Protein AF-A0A6V7KQ13-F1 (afdb_monomer_lite)

Radius of gyration: 13.64 Å; chains: 1; bounding box: 33×31×29 Å

InterPro domains:
  IPR003395 RecF/RecN/SMC, N-terminal [PF02463] (15-78)
  IPR027417 P-loop containing nucleoside triphosphate hydrolase [G3DSA:3.40.50.300] (1-78)
  IPR027417 P-loop containing nucleoside triphosphate hydrolase [SSF52540] (8-77)

Foldseek 3Di:
DWDFDDPDVTDTDDLVPDDPQRNLLVVLVVVVVVCVVPNDQEDEEEQSCVRPDPVVVVVSVVVCVVCCVPHHYHYDHD

Secondary structure (DSSP, 8-state):
-EE--SSTTPPPEEGGGS-HHHHHHHHHHHHHHHHHHS--SEEEEESTTTT--HHHHHHHHHHHHHHTTTSEEEEE--

Sequence (78 aa):
IRVSFTGQKAEMREMNQLSGGQKSLVALALIFAIQKCDPAPFYLFDEIDQALDAQHRKAVADMIHELSGEAQFITTTF

pLDDT: mean 90.03, std 7.1, range [57.09, 95.75]

Organism: NCBI:txid1563983

Structure (mmCIF, N/CA/C/O backbone):
data_AF-A0A6V7KQ13-F1
#
_entry.id   AF-A0A6V7KQ13-F1
#
loop_
_atom_site.group_PDB
_atom_site.id
_atom_site.type_symbol
_atom_site.label_atom_id
_atom_site.label_alt_id
_atom_site.label_comp_id
_atom_site.label_asym_id
_atom_site.label_entity_id
_atom_site.label_seq_id
_atom_site.pdbx_PDB_ins_code
_atom_site.Cartn_x
_atom_site.Cartn_y
_atom_site.Cartn_z
_atom_site.occupancy
_atom_site.B_iso_or_equiv
_atom_site.auth_seq_id
_atom_site.auth_comp_id
_atom_site.auth_asym_id
_atom_site.auth_atom_id
_atom_site.pdbx_PDB_model_num
ATOM 1 N N . ILE A 1 1 ? -22.178 -5.433 -2.133 1.00 79.19 1 ILE A N 1
ATOM 2 C CA . ILE A 1 1 ? -20.933 -6.195 -1.855 1.00 79.19 1 ILE A CA 1
ATOM 3 C C . ILE A 1 1 ? -20.866 -6.334 -0.352 1.00 79.19 1 ILE A C 1
ATOM 5 O O . ILE A 1 1 ? -20.939 -5.313 0.326 1.00 79.19 1 ILE A O 1
ATOM 9 N N . ARG A 1 2 ? -20.786 -7.571 0.146 1.00 87.00 2 ARG A N 1
ATOM 10 C CA . ARG A 1 2 ? -20.701 -7.848 1.580 1.00 87.00 2 ARG A CA 1
ATOM 11 C C . ARG A 1 2 ? -19.272 -8.206 1.949 1.00 87.00 2 ARG A C 1
ATOM 13 O O . ARG A 1 2 ? -18.651 -8.994 1.242 1.00 87.00 2 ARG A O 1
ATOM 20 N N . VAL A 1 3 ? -18.779 -7.635 3.039 1.00 89.19 3 VAL A N 1
ATOM 21 C CA . VAL A 1 3 ? -17.401 -7.801 3.509 1.00 89.19 3 VAL A CA 1
ATOM 22 C C . VAL A 1 3 ? -17.415 -8.168 4.988 1.00 89.19 3 VAL A C 1
ATOM 24 O O . VAL A 1 3 ? -18.278 -7.716 5.741 1.00 89.19 3 VAL A O 1
ATOM 27 N N . SER A 1 4 ? -16.442 -8.977 5.398 1.00 88.94 4 SER A N 1
ATOM 28 C CA . SER A 1 4 ? -16.176 -9.308 6.793 1.00 88.94 4 SER A CA 1
ATOM 29 C C . SER A 1 4 ? -14.701 -9.071 7.115 1.00 88.94 4 SER A C 1
ATOM 31 O O . SER A 1 4 ? -13.836 -9.518 6.367 1.00 88.94 4 SER A O 1
ATOM 33 N N . PHE A 1 5 ? -14.420 -8.387 8.229 1.00 81.69 5 PHE A N 1
ATOM 34 C CA . PHE A 1 5 ? -13.057 -8.066 8.690 1.00 81.69 5 PHE A CA 1
ATOM 35 C C . PHE A 1 5 ? -12.620 -8.876 9.915 1.00 81.69 5 PHE A C 1
ATOM 37 O O . PHE A 1 5 ? -11.434 -8.943 10.223 1.00 81.69 5 PHE A O 1
ATOM 44 N N . THR A 1 6 ? -13.563 -9.487 10.630 1.00 76.94 6 THR A N 1
ATOM 45 C CA . THR A 1 6 ? -13.279 -10.400 11.740 1.00 76.94 6 THR A CA 1
ATOM 46 C C . THR A 1 6 ? -13.428 -11.845 11.234 1.00 76.94 6 THR A C 1
ATOM 48 O O . THR A 1 6 ? -14.110 -12.093 10.242 1.00 76.94 6 THR A O 1
ATOM 51 N N . GLY A 1 7 ? -12.699 -12.806 11.813 1.00 68.00 7 GLY A N 1
ATOM 52 C CA . GLY A 1 7 ? -12.649 -14.197 11.325 1.00 68.00 7 GLY A CA 1
ATOM 53 C C . GLY A 1 7 ? -13.997 -14.943 11.345 1.00 68.00 7 GLY A C 1
ATOM 54 O O . GLY A 1 7 ? -15.016 -14.376 11.711 1.00 68.00 7 GLY A O 1
ATOM 55 N N . GLN A 1 8 ? -13.977 -16.239 10.994 1.00 57.09 8 GLN A N 1
ATOM 56 C CA . GLN A 1 8 ? -15.068 -17.165 10.582 1.00 57.09 8 GLN A CA 1
ATOM 57 C C . GLN A 1 8 ? -16.491 -17.080 11.216 1.00 57.09 8 GLN A C 1
ATOM 59 O O . GLN A 1 8 ? -17.400 -17.729 10.706 1.00 57.09 8 GLN A O 1
ATOM 64 N N . LYS A 1 9 ? -16.740 -16.297 12.273 1.00 61.84 9 LYS A N 1
ATOM 65 C CA . LYS A 1 9 ? -18.069 -16.012 12.864 1.00 61.84 9 LYS A CA 1
ATOM 66 C C . LYS A 1 9 ? -18.465 -14.531 12.804 1.00 61.84 9 LYS A C 1
ATOM 68 O O . LYS A 1 9 ? -19.184 -14.026 13.664 1.00 61.84 9 LYS A O 1
ATOM 73 N N . ALA A 1 10 ? -17.960 -13.819 11.816 1.00 68.19 10 ALA A N 1
ATOM 74 C CA . ALA A 1 10 ? -18.130 -12.387 11.729 1.00 68.19 10 ALA A CA 1
ATOM 75 C C . ALA A 1 10 ? -19.365 -11.966 10.940 1.00 68.19 10 ALA A C 1
ATOM 77 O O . ALA A 1 10 ? -19.769 -12.579 9.951 1.00 68.19 10 ALA A O 1
ATOM 78 N N . GLU A 1 11 ? -19.960 -10.884 11.425 1.00 80.44 11 GLU A N 1
ATOM 79 C CA . GLU A 1 11 ? -21.098 -10.219 10.822 1.00 80.44 11 GLU A CA 1
ATOM 80 C C . GLU A 1 11 ? -20.722 -9.692 9.430 1.00 80.44 11 GLU A C 1
ATOM 82 O O . GLU A 1 11 ? -19.822 -8.863 9.281 1.00 80.44 11 GLU A O 1
ATOM 87 N N . MET A 1 12 ? -21.432 -10.170 8.409 1.00 87.94 12 MET A N 1
ATOM 88 C CA . MET A 1 12 ? -21.300 -9.665 7.046 1.00 87.94 12 MET A CA 1
ATOM 89 C C . MET A 1 12 ? -21.892 -8.261 6.969 1.00 87.94 12 MET A C 1
ATOM 91 O O . MET A 1 12 ? -23.073 -8.072 7.258 1.00 87.94 12 MET A O 1
ATOM 95 N N . ARG A 1 13 ? -21.087 -7.291 6.535 1.00 88.94 13 ARG A N 1
ATOM 96 C CA . ARG A 1 13 ? -21.499 -5.888 6.414 1.00 88.94 13 ARG A CA 1
ATOM 97 C C . ARG A 1 13 ? -21.571 -5.464 4.959 1.00 88.94 13 ARG A C 1
ATOM 99 O O . ARG A 1 13 ? -20.708 -5.820 4.159 1.00 88.94 13 ARG A O 1
ATOM 106 N N . GLU A 1 14 ? -22.596 -4.699 4.614 1.00 92.69 14 GLU A N 1
ATOM 107 C CA . GLU A 1 14 ? -22.687 -4.013 3.328 1.00 92.69 14 GLU A CA 1
ATOM 108 C C . GLU A 1 14 ? -21.674 -2.860 3.262 1.00 92.69 14 GLU A C 1
ATOM 110 O O . GLU A 1 14 ? -21.299 -2.271 4.276 1.00 92.69 14 GLU A O 1
ATOM 115 N N . MET A 1 15 ? -21.251 -2.499 2.048 1.00 91.56 15 MET A N 1
ATOM 116 C CA . MET A 1 15 ? -20.225 -1.470 1.820 1.00 91.56 15 MET A CA 1
ATOM 117 C C . MET A 1 15 ? -20.540 -0.131 2.508 1.00 91.56 15 MET A C 1
ATOM 119 O O . MET A 1 15 ? -19.639 0.541 3.000 1.00 91.56 15 MET A O 1
ATOM 123 N N . ASN A 1 16 ? -21.813 0.270 2.578 1.00 92.25 16 ASN A N 1
ATOM 124 C CA . ASN A 1 16 ? -22.230 1.520 3.221 1.00 92.25 16 ASN A CA 1
ATOM 125 C C . ASN A 1 16 ? -22.036 1.520 4.751 1.00 92.25 16 ASN A C 1
ATOM 127 O O . ASN A 1 16 ? -21.867 2.597 5.317 1.00 92.25 16 ASN A O 1
ATOM 131 N N . GLN A 1 17 ? -21.997 0.348 5.392 1.00 90.94 17 GLN A N 1
ATOM 132 C CA . GLN A 1 17 ? -21.820 0.170 6.839 1.00 90.94 17 GLN A CA 1
ATOM 133 C C . GLN A 1 17 ? -20.345 0.190 7.278 1.00 90.94 17 GLN A C 1
ATOM 135 O O . GLN A 1 17 ? -20.057 0.149 8.473 1.00 90.94 17 GLN A O 1
ATOM 140 N N . LEU A 1 18 ? -19.407 0.221 6.329 1.00 90.62 18 LEU A N 1
ATOM 141 C CA . LEU A 1 18 ? -17.971 0.227 6.601 1.00 90.62 18 LEU A CA 1
ATOM 142 C C . LEU A 1 18 ? -17.447 1.637 6.913 1.00 90.62 18 LEU A C 1
ATOM 144 O O . LEU A 1 18 ? -17.925 2.633 6.352 1.00 90.62 18 LEU A O 1
ATOM 148 N N . SER A 1 19 ? -16.419 1.714 7.764 1.00 90.94 19 SER A N 1
ATOM 149 C CA . SER A 1 19 ? -15.676 2.958 8.009 1.00 90.94 19 SER A CA 1
ATOM 150 C C . SER A 1 19 ? -14.912 3.415 6.757 1.00 90.94 19 SER A C 1
ATOM 152 O O . SER A 1 19 ? -14.720 2.641 5.818 1.00 90.94 19 SER A O 1
ATOM 154 N N . GLY A 1 20 ? -14.449 4.671 6.738 1.00 90.75 20 GLY A N 1
ATOM 155 C CA . GLY A 1 20 ? -13.619 5.192 5.642 1.00 90.75 20 GLY A CA 1
ATOM 156 C C . GLY A 1 20 ? -12.389 4.317 5.379 1.00 90.75 20 GLY A C 1
ATOM 157 O O . GLY A 1 20 ? -12.223 3.825 4.268 1.00 90.75 20 GLY A O 1
ATOM 158 N N . GLY A 1 21 ? -11.609 4.013 6.421 1.00 90.44 21 GLY A N 1
ATOM 159 C CA . GLY A 1 21 ? -10.434 3.141 6.306 1.00 90.44 21 GLY A CA 1
ATOM 160 C C . GLY A 1 21 ? -10.757 1.720 5.841 1.00 90.44 21 GLY A C 1
ATOM 161 O O . GLY A 1 21 ? -10.036 1.164 5.018 1.00 90.44 21 GLY A O 1
ATOM 162 N N . GLN A 1 22 ? -11.881 1.143 6.283 1.00 91.31 22 GLN A N 1
ATOM 163 C CA . GLN A 1 22 ? -12.328 -0.174 5.810 1.00 91.31 22 GLN A CA 1
ATOM 164 C C . GLN A 1 22 ? -12.690 -0.163 4.322 1.00 91.31 22 GLN A C 1
ATOM 166 O O . GLN A 1 22 ? -12.335 -1.089 3.596 1.00 91.31 22 GLN A O 1
ATOM 171 N N . LYS A 1 23 ? -13.370 0.887 3.848 1.00 92.38 23 LYS A N 1
ATOM 172 C CA . LYS A 1 23 ? -13.672 1.055 2.420 1.00 92.38 23 LYS A CA 1
ATOM 173 C C . LYS A 1 23 ? -12.388 1.196 1.604 1.00 92.38 23 LYS A C 1
ATOM 175 O O . LYS A 1 23 ? -12.268 0.529 0.578 1.00 92.38 23 LYS A O 1
ATOM 180 N N . SER A 1 24 ? -11.429 1.994 2.079 1.00 92.81 24 SER A N 1
ATOM 181 C CA . SER A 1 24 ? -10.126 2.164 1.428 1.00 92.81 24 SER A CA 1
ATOM 182 C C . SER A 1 24 ? -9.347 0.853 1.354 1.00 92.81 24 SER A C 1
ATOM 184 O O . SER A 1 24 ? -8.830 0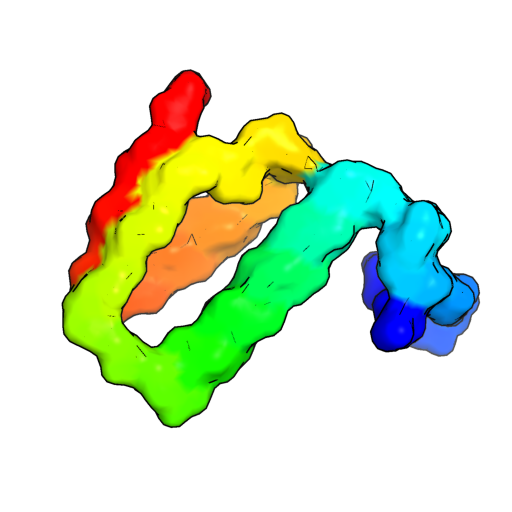.519 0.294 1.00 92.81 24 SER A O 1
ATOM 186 N N . LEU A 1 25 ? -9.336 0.051 2.422 1.00 91.81 25 LEU A N 1
ATOM 187 C CA . LEU A 1 25 ? -8.708 -1.275 2.414 1.00 91.81 25 LEU A CA 1
ATOM 188 C C . LEU A 1 25 ? -9.341 -2.229 1.402 1.00 91.81 25 LEU A C 1
ATOM 190 O O . LEU A 1 25 ? -8.622 -2.932 0.701 1.00 91.81 25 LEU A O 1
ATOM 194 N N . VAL A 1 26 ? -10.672 -2.253 1.304 1.00 93.25 26 VAL A N 1
ATOM 195 C CA . VAL A 1 26 ? -11.374 -3.092 0.319 1.00 93.25 26 VAL A CA 1
ATOM 196 C C . VAL A 1 26 ? -11.040 -2.651 -1.103 1.00 93.25 26 VAL A C 1
ATOM 198 O O . VAL A 1 26 ? -10.787 -3.497 -1.959 1.00 93.25 26 VAL A O 1
ATOM 201 N N . ALA A 1 27 ? -11.004 -1.340 -1.354 1.00 92.88 27 ALA A N 1
ATOM 202 C CA . ALA A 1 27 ? -10.620 -0.796 -2.652 1.00 92.88 27 ALA A CA 1
ATOM 203 C C . ALA A 1 27 ? -9.167 -1.149 -3.005 1.00 92.88 27 ALA A C 1
ATOM 205 O O . ALA A 1 27 ? -8.916 -1.657 -4.094 1.00 92.88 27 ALA A O 1
ATOM 206 N N . LEU A 1 28 ? -8.229 -0.962 -2.073 1.00 93.38 28 LEU A N 1
ATOM 207 C CA . LEU A 1 28 ? -6.821 -1.316 -2.261 1.00 93.38 28 LEU A CA 1
ATOM 208 C C . LEU A 1 28 ? -6.640 -2.816 -2.499 1.00 93.38 28 LEU A C 1
ATOM 210 O O . LEU A 1 28 ? -5.940 -3.199 -3.429 1.00 93.38 28 LEU A O 1
ATOM 214 N N . ALA A 1 29 ? -7.314 -3.672 -1.727 1.00 92.12 29 ALA A N 1
ATOM 215 C CA . ALA A 1 29 ? -7.273 -5.118 -1.929 1.00 92.12 29 ALA A CA 1
ATOM 216 C C . ALA A 1 29 ? -7.753 -5.515 -3.333 1.00 92.12 29 ALA A C 1
ATOM 218 O O . ALA A 1 29 ? -7.150 -6.378 -3.970 1.00 92.12 29 ALA A O 1
ATOM 219 N N . LEU A 1 30 ? -8.806 -4.862 -3.835 1.00 93.75 30 LEU A N 1
ATOM 220 C CA . LEU A 1 30 ? -9.295 -5.081 -5.192 1.00 93.75 30 LEU A CA 1
ATOM 221 C C . LEU A 1 30 ? -8.290 -4.601 -6.248 1.00 93.75 30 LEU A C 1
ATOM 223 O O . LEU A 1 30 ? -8.037 -5.329 -7.204 1.00 93.75 30 LEU A O 1
ATOM 227 N N . ILE A 1 31 ? -7.698 -3.416 -6.069 1.00 92.62 31 ILE A N 1
ATOM 228 C CA . ILE A 1 31 ? -6.662 -2.894 -6.969 1.00 92.62 31 ILE A CA 1
ATOM 229 C C . ILE A 1 31 ? -5.496 -3.882 -7.032 1.00 92.62 31 ILE A C 1
ATOM 231 O O . ILE A 1 31 ? -5.171 -4.351 -8.116 1.00 92.62 31 ILE A O 1
ATOM 235 N N . PHE A 1 32 ? -4.935 -4.290 -5.891 1.00 91.62 32 PHE A N 1
ATOM 236 C CA . PHE A 1 32 ? -3.832 -5.253 -5.850 1.00 91.62 32 PHE A CA 1
ATOM 237 C C . PHE A 1 32 ? -4.195 -6.606 -6.478 1.00 91.62 32 PHE A C 1
ATOM 239 O O . PHE A 1 32 ? -3.357 -7.220 -7.136 1.00 91.62 32 PHE A O 1
ATOM 246 N N . ALA A 1 33 ? -5.437 -7.075 -6.325 1.00 93.00 33 ALA A N 1
ATOM 247 C CA . ALA A 1 33 ? -5.894 -8.300 -6.978 1.00 93.00 33 ALA A CA 1
ATOM 248 C C . ALA A 1 33 ? -5.918 -8.174 -8.511 1.00 93.00 33 ALA A C 1
ATOM 250 O O . ALA A 1 33 ? -5.528 -9.113 -9.202 1.00 93.00 33 ALA A O 1
ATOM 251 N N . ILE A 1 34 ? -6.333 -7.017 -9.039 1.00 92.69 34 ILE A N 1
ATOM 252 C CA . ILE A 1 34 ? -6.288 -6.731 -10.480 1.00 92.69 34 ILE A CA 1
ATOM 253 C C . ILE A 1 34 ? -4.834 -6.687 -10.956 1.00 92.69 34 ILE A C 1
ATOM 255 O O . ILE A 1 34 ? -4.503 -7.377 -11.913 1.00 92.69 34 ILE A O 1
ATOM 259 N N . GLN A 1 35 ? -3.960 -5.971 -10.244 1.00 91.06 35 GLN A N 1
ATOM 260 C CA . GLN A 1 35 ? -2.534 -5.854 -10.582 1.00 91.06 35 GLN A CA 1
ATOM 261 C C . GLN A 1 35 ? -1.823 -7.211 -10.646 1.00 91.06 35 GLN A C 1
ATOM 263 O O . GLN A 1 35 ? -0.989 -7.426 -11.516 1.00 91.06 35 GLN A O 1
ATOM 268 N N . LYS A 1 36 ? -2.164 -8.139 -9.740 1.00 88.12 36 LYS A N 1
ATOM 269 C CA . LYS A 1 36 ? -1.611 -9.504 -9.735 1.00 88.12 36 LYS A CA 1
ATOM 270 C C . LYS A 1 36 ? -2.133 -10.382 -10.875 1.00 88.12 36 LYS A C 1
ATOM 272 O O . LYS A 1 36 ? -1.497 -11.376 -11.206 1.00 88.12 36 LYS A O 1
ATOM 277 N N . CYS A 1 37 ? -3.305 -10.069 -11.423 1.00 92.56 37 CYS A N 1
ATOM 278 C CA . CYS A 1 37 ? -3.911 -10.821 -12.521 1.00 92.56 37 CYS A CA 1
ATOM 279 C C . CYS A 1 37 ? -3.438 -10.304 -13.888 1.00 92.56 37 CYS A C 1
ATOM 281 O O . CYS A 1 37 ? -3.127 -11.098 -14.772 1.00 92.56 37 CYS A O 1
ATOM 283 N N . ASP A 1 38 ? -3.378 -8.981 -14.039 1.00 90.88 38 ASP A N 1
ATOM 284 C CA . ASP A 1 38 ? -2.985 -8.283 -15.263 1.00 90.88 38 ASP A CA 1
ATOM 285 C C . ASP A 1 38 ? -2.089 -7.081 -14.900 1.00 90.88 38 ASP A C 1
ATOM 287 O O . ASP A 1 38 ? -2.594 -5.990 -14.606 1.00 90.88 38 ASP A O 1
ATOM 291 N N . PRO A 1 39 ? -0.761 -7.284 -14.813 1.00 90.75 39 PRO A N 1
ATOM 292 C CA . PRO A 1 39 ? 0.157 -6.252 -14.355 1.00 90.75 39 PRO A CA 1
ATOM 293 C C . PRO A 1 39 ? 0.367 -5.158 -15.410 1.00 90.75 39 PRO A C 1
ATOM 295 O O . PRO A 1 39 ? 0.775 -5.410 -16.542 1.00 90.75 39 PRO A O 1
ATOM 298 N N . ALA A 1 40 ? 0.157 -3.907 -15.005 1.00 92.75 40 ALA A N 1
ATOM 299 C CA . ALA A 1 40 ? 0.517 -2.719 -15.767 1.00 92.75 40 ALA A CA 1
ATOM 300 C C . ALA A 1 40 ? 2.008 -2.357 -15.581 1.00 92.75 40 ALA A C 1
ATOM 302 O O . ALA A 1 40 ? 2.592 -2.654 -14.537 1.00 92.75 40 ALA A O 1
ATOM 303 N N . PRO A 1 41 ? 2.626 -1.646 -16.546 1.00 91.94 41 PRO A N 1
ATOM 304 C CA . PRO A 1 41 ? 4.032 -1.238 -16.454 1.00 91.94 41 PRO A CA 1
ATOM 305 C C . PRO A 1 41 ? 4.316 -0.255 -15.307 1.00 91.94 41 PRO A C 1
ATOM 307 O O . PRO A 1 41 ? 5.446 -0.193 -14.820 1.00 91.94 41 PRO A O 1
ATOM 310 N N . PHE A 1 42 ? 3.316 0.521 -14.874 1.00 95.06 42 PHE A N 1
ATOM 311 C CA . PHE A 1 42 ? 3.447 1.424 -13.736 1.00 95.06 42 PHE A CA 1
ATOM 312 C C . PHE A 1 42 ? 2.114 1.689 -13.029 1.00 95.06 42 PHE A C 1
ATOM 314 O O . PHE A 1 42 ? 1.040 1.565 -13.622 1.00 95.06 42 PHE A O 1
ATOM 321 N N . TYR A 1 43 ? 2.207 2.133 -11.776 1.00 95.06 43 TYR A N 1
ATOM 322 C CA . TYR A 1 43 ? 1.089 2.534 -10.929 1.00 95.06 43 TYR A CA 1
ATOM 323 C C . TYR A 1 43 ? 1.379 3.861 -10.230 1.00 95.06 43 TYR A C 1
ATOM 325 O O . TYR A 1 43 ? 2.485 4.089 -9.738 1.00 95.06 43 TYR A O 1
ATOM 333 N N . LEU A 1 44 ? 0.362 4.723 -1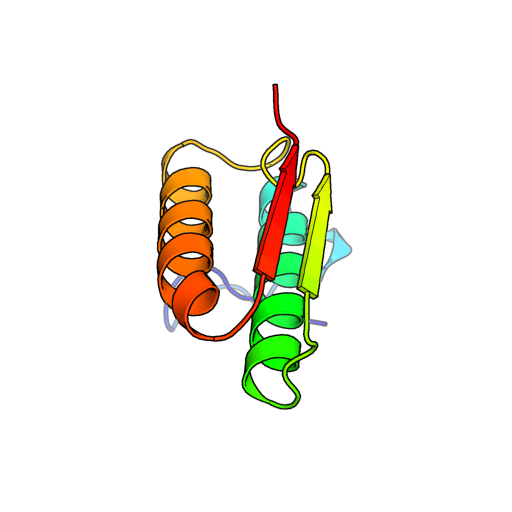0.174 1.00 95.44 44 LEU A N 1
ATOM 334 C CA . LEU A 1 44 ? 0.395 6.009 -9.485 1.00 95.44 44 LEU A CA 1
ATOM 335 C C . LEU A 1 44 ? -0.636 6.002 -8.354 1.00 95.44 44 LEU A C 1
ATOM 337 O O . LEU A 1 44 ? -1.826 5.809 -8.609 1.00 95.44 44 LEU A O 1
ATOM 341 N N . PHE A 1 45 ? -0.180 6.230 -7.127 1.00 94.75 45 PHE A N 1
ATOM 342 C CA . PHE A 1 45 ? -1.025 6.338 -5.944 1.00 94.75 45 PHE A CA 1
ATOM 343 C C . PHE A 1 45 ? -0.896 7.717 -5.309 1.00 94.75 45 PHE A C 1
ATOM 345 O O . PHE A 1 45 ? 0.211 8.191 -5.076 1.00 94.75 45 PHE A O 1
ATOM 352 N N . ASP A 1 46 ? -2.034 8.335 -5.011 1.00 94.44 46 ASP A N 1
ATOM 353 C CA . ASP A 1 46 ? -2.106 9.655 -4.395 1.00 94.44 46 ASP A CA 1
ATOM 354 C C . ASP A 1 46 ? -2.917 9.577 -3.102 1.00 94.44 46 ASP A C 1
ATOM 356 O O . ASP A 1 46 ? -4.078 9.166 -3.128 1.00 94.44 46 ASP A O 1
ATOM 360 N N . GLU A 1 47 ? -2.270 9.874 -1.972 1.00 93.88 47 GLU A N 1
ATOM 361 C CA . GLU A 1 47 ? -2.866 9.939 -0.627 1.00 93.88 47 GLU A CA 1
ATOM 362 C C . GLU A 1 47 ? -3.664 8.685 -0.214 1.00 93.88 47 GLU A C 1
ATOM 364 O O . GLU A 1 47 ? -4.591 8.729 0.601 1.00 93.88 47 GLU A O 1
ATOM 369 N N . ILE A 1 48 ? -3.292 7.516 -0.746 1.00 91.38 48 ILE A N 1
ATOM 370 C CA . ILE A 1 48 ? -4.027 6.261 -0.517 1.00 91.38 48 ILE A CA 1
ATOM 371 C C . ILE A 1 48 ? -4.020 5.807 0.950 1.00 91.38 48 ILE A C 1
ATOM 373 O O . ILE A 1 48 ? -4.819 4.956 1.348 1.00 91.38 48 ILE A O 1
ATOM 377 N N . ASP A 1 49 ? -3.128 6.369 1.764 1.00 90.50 49 ASP A N 1
ATOM 378 C CA . ASP A 1 49 ? -2.969 6.065 3.177 1.00 90.50 49 ASP A CA 1
ATOM 379 C C . ASP A 1 49 ? -3.695 7.033 4.121 1.00 90.50 49 ASP A C 1
ATOM 381 O O . ASP A 1 49 ? -3.729 6.777 5.328 1.00 90.50 49 ASP A O 1
ATOM 385 N N . GLN A 1 50 ? -4.341 8.084 3.600 1.00 90.50 50 GLN A N 1
ATOM 386 C CA . GLN A 1 50 ? -5.023 9.114 4.396 1.00 90.50 50 GLN A CA 1
ATOM 387 C C . GLN A 1 50 ? -6.077 8.528 5.349 1.00 90.50 50 GLN A C 1
ATOM 389 O O . GLN A 1 50 ? -6.245 8.987 6.480 1.00 90.50 50 GLN A O 1
ATOM 394 N N . ALA A 1 51 ? -6.795 7.496 4.900 1.00 89.62 51 ALA A N 1
ATOM 395 C CA . ALA A 1 51 ? -7.843 6.837 5.678 1.00 89.62 51 ALA A CA 1
ATOM 396 C C . ALA A 1 51 ? -7.340 5.625 6.487 1.00 89.62 51 ALA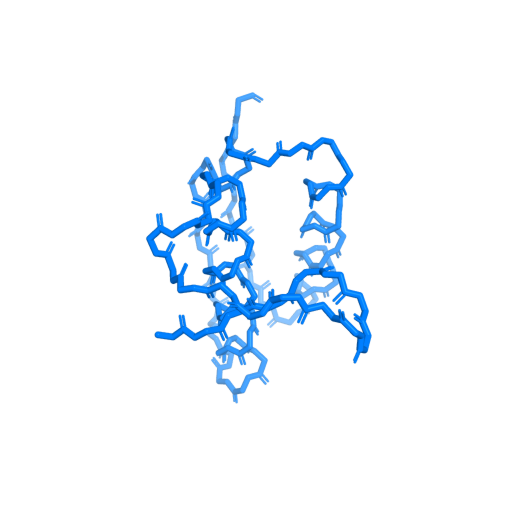 A C 1
ATOM 398 O O . ALA A 1 51 ? -8.145 4.965 7.149 1.00 89.62 51 ALA A O 1
ATOM 399 N N . LEU A 1 52 ? -6.045 5.297 6.413 1.00 91.44 52 LEU A N 1
ATOM 400 C CA . LEU A 1 52 ? -5.459 4.108 7.029 1.00 91.44 52 LEU A CA 1
ATOM 401 C C . LEU A 1 52 ? -4.768 4.439 8.356 1.00 91.44 52 LEU A C 1
ATOM 403 O O . LEU A 1 52 ? -4.033 5.424 8.482 1.00 91.44 52 LEU A O 1
ATOM 407 N N . ASP A 1 53 ? -4.956 3.558 9.339 1.00 91.62 53 ASP A N 1
ATOM 408 C CA . ASP A 1 53 ? -4.147 3.565 10.558 1.00 91.62 53 ASP A CA 1
ATOM 409 C C . ASP A 1 53 ? -2.708 3.080 10.287 1.00 91.62 53 ASP A C 1
ATOM 411 O O . ASP A 1 53 ? -2.377 2.594 9.204 1.00 91.62 53 ASP A O 1
ATOM 415 N N . ALA A 1 54 ? -1.834 3.209 11.287 1.00 92.38 54 ALA A N 1
ATOM 416 C CA . ALA A 1 54 ? -0.417 2.872 11.152 1.00 92.38 54 ALA A CA 1
ATOM 417 C C . ALA A 1 54 ? -0.165 1.395 10.791 1.00 92.38 54 ALA A C 1
ATOM 419 O O . ALA A 1 54 ? 0.782 1.095 10.062 1.00 92.38 54 ALA A O 1
ATOM 420 N N . GLN A 1 55 ? -1.000 0.473 11.278 1.00 92.44 55 GLN A N 1
ATOM 421 C CA . GLN A 1 55 ? -0.838 -0.955 11.013 1.00 92.44 55 GLN A CA 1
ATOM 422 C C . GLN A 1 55 ? -1.172 -1.274 9.554 1.00 92.44 55 GLN A C 1
ATOM 424 O O . GLN A 1 55 ? -0.394 -1.934 8.866 1.00 92.44 55 GLN A O 1
ATOM 429 N N . HIS A 1 56 ? -2.309 -0.778 9.072 1.00 90.94 56 HIS A N 1
ATOM 430 C CA . HIS A 1 56 ? -2.754 -0.993 7.701 1.00 90.94 56 HIS A CA 1
ATOM 431 C C . HIS A 1 56 ? -1.878 -0.251 6.692 1.00 90.94 56 HIS A C 1
ATOM 433 O O . HIS A 1 56 ? -1.555 -0.805 5.644 1.00 90.94 56 HIS A O 1
ATOM 439 N N . ARG A 1 57 ? -1.424 0.961 7.027 1.00 93.06 57 ARG A N 1
ATOM 440 C CA . ARG A 1 57 ? -0.474 1.721 6.206 1.00 93.06 57 ARG A CA 1
ATOM 441 C C . ARG A 1 57 ? 0.833 0.965 6.009 1.00 93.06 57 ARG A C 1
ATOM 443 O O . ARG A 1 57 ? 1.306 0.865 4.882 1.00 93.06 57 ARG A O 1
ATOM 450 N N . LYS A 1 58 ? 1.379 0.378 7.080 1.00 94.50 58 LYS A N 1
ATOM 451 C CA . LYS A 1 58 ? 2.575 -0.464 6.984 1.00 94.50 58 LYS A CA 1
ATOM 452 C C . LYS A 1 58 ? 2.340 -1.678 6.084 1.00 94.50 58 LYS A C 1
ATOM 454 O O . LYS A 1 58 ? 3.138 -1.917 5.191 1.00 94.50 58 LYS A O 1
ATOM 459 N N . ALA A 1 59 ? 1.223 -2.385 6.259 1.00 93.12 59 ALA A N 1
ATOM 460 C CA . ALA A 1 59 ? 0.897 -3.540 5.423 1.00 93.12 59 ALA A CA 1
ATOM 461 C C . ALA A 1 59 ? 0.778 -3.180 3.928 1.00 93.12 59 ALA A C 1
ATOM 463 O O . ALA A 1 59 ? 1.250 -3.924 3.072 1.00 93.12 59 ALA A O 1
ATOM 464 N N . VAL A 1 60 ? 0.176 -2.029 3.605 1.00 93.44 60 VAL A N 1
ATOM 465 C CA . VAL A 1 60 ? 0.088 -1.527 2.224 1.00 93.44 60 VAL A CA 1
ATOM 466 C C . VAL A 1 60 ? 1.469 -1.160 1.680 1.00 93.44 60 VAL A C 1
ATOM 468 O O . VAL A 1 60 ? 1.786 -1.532 0.553 1.00 93.44 60 VAL A O 1
ATOM 471 N N . ALA A 1 61 ? 2.304 -0.484 2.472 1.00 94.00 61 ALA A N 1
ATOM 472 C CA . ALA A 1 61 ? 3.667 -0.134 2.079 1.00 94.00 61 ALA A CA 1
ATOM 473 C C . ALA A 1 61 ? 4.532 -1.377 1.815 1.00 94.00 61 ALA A C 1
ATOM 475 O O . ALA A 1 61 ? 5.233 -1.423 0.806 1.00 94.00 61 ALA A O 1
ATOM 476 N N . ASP A 1 62 ? 4.433 -2.398 2.670 1.00 94.94 62 ASP A N 1
ATOM 477 C CA . ASP A 1 62 ? 5.149 -3.665 2.506 1.00 94.94 62 ASP A CA 1
ATOM 478 C C . ASP A 1 62 ? 4.726 -4.368 1.198 1.00 94.94 62 ASP A C 1
ATOM 480 O O . ASP A 1 62 ? 5.582 -4.830 0.444 1.00 94.94 62 ASP A O 1
ATOM 484 N N . MET A 1 63 ? 3.427 -4.370 0.863 1.00 93.06 63 MET A N 1
ATOM 485 C CA . MET A 1 63 ? 2.948 -4.925 -0.413 1.00 93.06 63 MET A CA 1
ATOM 486 C C . MET A 1 63 ? 3.405 -4.122 -1.633 1.00 93.06 63 MET A C 1
ATOM 488 O O . MET A 1 63 ? 3.782 -4.713 -2.641 1.00 93.06 63 MET A O 1
ATOM 492 N N . ILE A 1 64 ? 3.380 -2.787 -1.567 1.0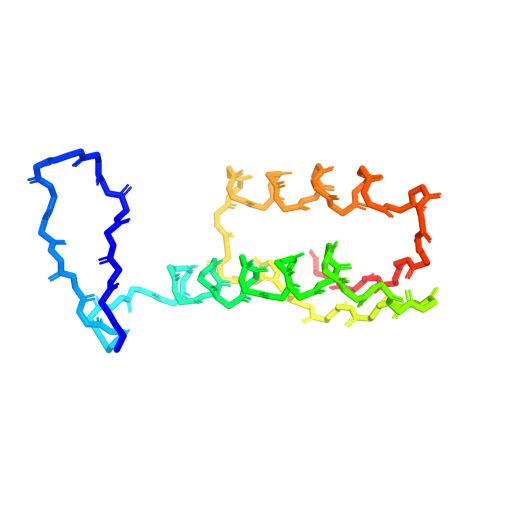0 93.44 64 ILE A N 1
ATOM 493 C CA . ILE A 1 64 ? 3.901 -1.940 -2.652 1.00 93.44 64 ILE A CA 1
ATOM 494 C C . ILE A 1 64 ? 5.392 -2.221 -2.861 1.00 93.44 64 ILE A C 1
ATOM 496 O O . ILE A 1 64 ? 5.837 -2.336 -3.999 1.00 93.44 64 ILE A O 1
ATOM 500 N N . HIS A 1 65 ? 6.160 -2.373 -1.778 1.00 94.44 65 HIS A N 1
ATOM 501 C CA . HIS A 1 65 ? 7.581 -2.688 -1.859 1.00 94.44 65 HIS A CA 1
ATOM 502 C C . HIS A 1 65 ? 7.835 -4.044 -2.529 1.00 94.44 65 HIS A C 1
ATOM 504 O O . HIS A 1 65 ? 8.672 -4.125 -3.425 1.00 94.44 65 HIS A O 1
ATOM 510 N N . GLU A 1 66 ? 7.078 -5.080 -2.164 1.00 92.94 66 GLU A N 1
ATOM 511 C CA . GLU A 1 66 ? 7.153 -6.397 -2.807 1.00 92.94 66 GLU A CA 1
ATOM 512 C C . GLU A 1 66 ? 6.824 -6.319 -4.308 1.00 92.94 66 GLU A C 1
ATOM 514 O O . GLU A 1 66 ? 7.608 -6.769 -5.144 1.00 92.94 66 GLU A O 1
ATOM 519 N N . LEU A 1 67 ? 5.707 -5.677 -4.666 1.00 90.88 67 LEU A N 1
ATOM 520 C CA . LEU A 1 67 ? 5.252 -5.557 -6.057 1.00 90.88 67 LEU A CA 1
ATOM 521 C C . LEU A 1 67 ? 6.141 -4.638 -6.908 1.00 90.88 67 LEU A C 1
ATOM 523 O O . LEU A 1 67 ? 6.138 -4.743 -8.136 1.00 90.88 67 LEU A O 1
ATOM 527 N N . SER A 1 68 ? 6.932 -3.760 -6.285 1.00 92.50 68 SER A N 1
ATOM 528 C CA . SER A 1 68 ? 7.844 -2.864 -7.005 1.00 92.50 68 SER A CA 1
ATOM 529 C C . SER A 1 68 ? 8.976 -3.585 -7.747 1.00 92.50 68 SER A C 1
ATOM 531 O O . SER A 1 68 ? 9.618 -2.989 -8.610 1.00 92.50 68 SER A O 1
ATOM 533 N N . GLY A 1 69 ? 9.202 -4.873 -7.459 1.00 91.75 69 GLY A N 1
ATOM 534 C CA . GLY A 1 69 ? 10.102 -5.715 -8.247 1.00 91.75 69 GLY A CA 1
ATOM 535 C C . GLY A 1 69 ? 9.587 -6.029 -9.657 1.00 91.75 69 GLY A C 1
ATOM 536 O O . GLY A 1 69 ? 10.391 -6.345 -10.532 1.00 91.75 69 GLY A O 1
ATOM 537 N N . GLU A 1 70 ? 8.275 -5.927 -9.890 1.00 89.44 70 GLU A N 1
ATOM 538 C CA . GLU A 1 70 ? 7.622 -6.322 -11.149 1.00 89.44 70 GLU A CA 1
ATOM 539 C C . GLU A 1 70 ? 7.030 -5.136 -11.927 1.00 89.44 70 GLU A C 1
ATOM 541 O O . GLU A 1 70 ? 6.863 -5.221 -13.143 1.00 89.44 70 GLU A O 1
ATOM 546 N N . ALA A 1 71 ? 6.741 -4.017 -11.255 1.00 92.50 71 ALA A N 1
ATOM 547 C CA . ALA A 1 71 ? 6.186 -2.811 -11.867 1.00 92.50 71 ALA A CA 1
ATOM 548 C C . ALA A 1 71 ? 6.706 -1.534 -11.195 1.00 92.50 71 ALA A C 1
ATOM 550 O O . ALA A 1 71 ? 7.086 -1.532 -10.025 1.00 92.50 71 ALA A O 1
ATOM 551 N N . GLN A 1 72 ? 6.683 -0.411 -11.91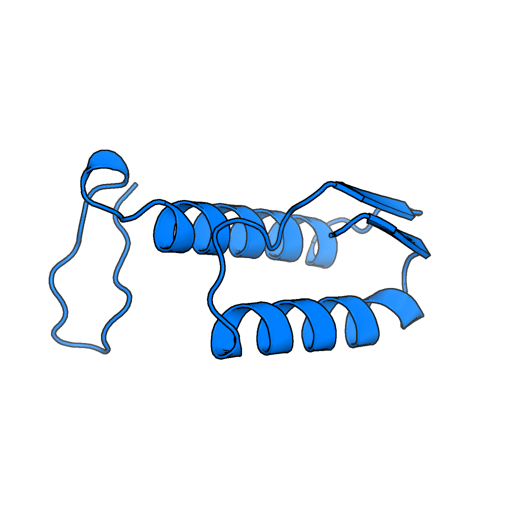5 1.00 95.56 72 GLN A N 1
ATOM 552 C CA . GLN A 1 72 ? 7.061 0.875 -11.335 1.00 95.56 72 GLN A CA 1
ATOM 553 C C . GLN A 1 72 ? 5.936 1.427 -10.449 1.00 95.56 72 GLN A C 1
ATOM 555 O O . GLN A 1 72 ? 4.807 1.585 -10.904 1.00 95.56 72 GLN A O 1
ATOM 560 N N . PHE A 1 73 ? 6.248 1.806 -9.209 1.00 95.69 73 PHE A N 1
ATOM 561 C CA . PHE A 1 73 ? 5.308 2.496 -8.321 1.00 95.69 73 PHE A CA 1
ATOM 562 C C . PHE A 1 73 ? 5.749 3.938 -8.077 1.00 95.69 73 PHE A C 1
ATOM 564 O O . PHE A 1 73 ? 6.898 4.201 -7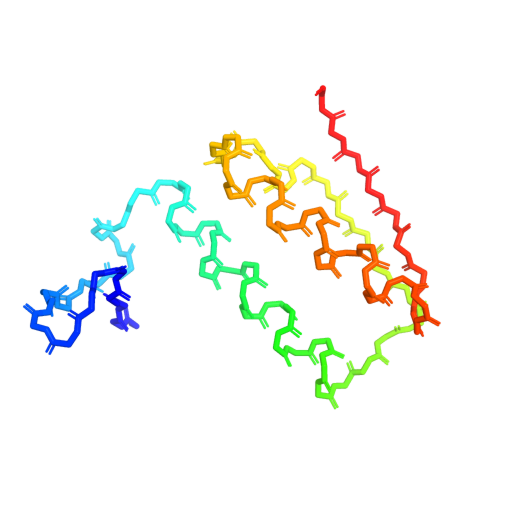.726 1.00 95.69 73 PHE A O 1
ATOM 571 N N . ILE A 1 74 ? 4.814 4.870 -8.239 1.00 95.75 74 ILE A N 1
ATOM 572 C CA . ILE A 1 74 ? 4.960 6.279 -7.875 1.00 95.75 74 ILE A CA 1
ATOM 573 C C . ILE A 1 74 ? 3.875 6.570 -6.843 1.00 95.75 74 ILE A C 1
ATOM 575 O O . ILE A 1 74 ? 2.699 6.334 -7.107 1.00 95.75 74 ILE A O 1
ATOM 579 N N . THR A 1 75 ? 4.259 7.048 -5.661 1.00 94.25 75 THR A N 1
ATOM 580 C CA . THR A 1 75 ? 3.311 7.306 -4.573 1.00 94.25 75 THR A CA 1
ATOM 581 C C . THR A 1 75 ? 3.552 8.670 -3.939 1.00 94.25 75 THR A C 1
ATOM 583 O O . THR A 1 75 ? 4.701 9.054 -3.716 1.00 94.25 75 THR A O 1
ATOM 586 N N . THR A 1 76 ? 2.472 9.380 -3.627 1.00 95.06 76 THR A N 1
ATOM 587 C CA . THR A 1 76 ? 2.464 10.643 -2.874 1.00 95.06 76 THR A CA 1
ATOM 588 C C . THR A 1 76 ? 1.663 10.472 -1.583 1.00 95.06 76 THR A C 1
ATOM 590 O O . THR A 1 76 ? 0.668 9.749 -1.543 1.00 95.06 76 THR A O 1
ATOM 593 N N . THR A 1 77 ? 2.147 11.079 -0.500 1.00 91.69 77 THR A N 1
ATOM 594 C CA . THR A 1 77 ? 1.543 11.060 0.844 1.00 91.69 77 THR A CA 1
ATOM 595 C C . THR A 1 77 ? 1.983 12.314 1.623 1.00 91.69 77 THR A C 1
ATOM 597 O O . THR A 1 77 ? 2.857 13.043 1.139 1.00 91.69 77 THR A O 1
ATOM 600 N N . PHE A 1 78 ? 1.384 12.569 2.792 1.00 83.81 78 PHE A N 1
ATOM 601 C CA . PHE A 1 78 ? 1.700 13.687 3.697 1.00 83.81 78 PHE A CA 1
ATOM 602 C C . PHE A 1 78 ? 2.677 13.307 4.815 1.00 83.81 78 PHE A C 1
ATOM 604 O O . PHE A 1 78 ? 2.556 12.193 5.375 1.00 83.81 78 PHE A O 1
#